Protein AF-A0A1E4BE62-F1 (afdb_monomer_lite)

Structure (mmCIF, N/CA/C/O backbone):
data_AF-A0A1E4BE62-F1
#
_entry.id   AF-A0A1E4BE62-F1
#
loop_
_atom_site.group_PDB
_atom_site.id
_atom_site.type_symbol
_atom_site.label_atom_id
_atom_site.label_alt_id
_atom_site.label_comp_id
_atom_site.label_asym_id
_atom_site.label_entity_id
_atom_site.label_seq_id
_atom_site.pdbx_PDB_ins_code
_atom_site.Cartn_x
_atom_site.Cartn_y
_atom_site.Cartn_z
_atom_site.occupancy
_atom_site.B_iso_or_equiv
_atom_site.auth_seq_id
_atom_site.auth_comp_id
_atom_site.auth_asym_id
_atom_site.auth_atom_id
_atom_site.pdbx_PDB_model_num
ATOM 1 N N . MET A 1 1 ? 17.461 23.151 2.056 1.00 48.41 1 MET A N 1
ATOM 2 C CA . MET A 1 1 ? 17.310 21.781 1.519 1.00 48.41 1 MET A CA 1
ATOM 3 C C . MET A 1 1 ? 17.181 21.879 0.010 1.00 48.41 1 MET A C 1
ATOM 5 O O . MET A 1 1 ? 16.174 22.368 -0.489 1.00 48.41 1 MET A O 1
ATOM 9 N N . ASP A 1 2 ? 18.259 21.542 -0.694 1.00 54.59 2 ASP A N 1
ATOM 10 C CA . ASP A 1 2 ? 18.451 21.820 -2.117 1.00 54.59 2 ASP A CA 1
ATOM 11 C C . ASP A 1 2 ? 17.515 20.973 -2.991 1.00 54.59 2 ASP A C 1
ATOM 13 O O . ASP A 1 2 ? 17.674 19.757 -3.114 1.00 54.59 2 ASP A O 1
ATOM 17 N N . ARG A 1 3 ? 16.526 21.617 -3.622 1.00 53.16 3 ARG A N 1
ATOM 18 C CA . ARG A 1 3 ? 15.529 20.958 -4.488 1.00 53.16 3 ARG A CA 1
ATOM 19 C C . ARG A 1 3 ? 16.195 20.148 -5.612 1.00 53.16 3 ARG A C 1
ATOM 21 O O . ARG A 1 3 ? 15.654 19.134 -6.039 1.00 53.16 3 ARG A O 1
ATOM 28 N N . LYS A 1 4 ? 17.388 20.564 -6.057 1.00 55.03 4 LYS A N 1
ATOM 29 C CA . LYS A 1 4 ? 18.196 19.870 -7.072 1.00 55.03 4 LYS A CA 1
ATOM 30 C C . LYS A 1 4 ? 18.802 18.555 -6.574 1.00 55.03 4 LYS A C 1
ATOM 32 O O . LYS A 1 4 ? 18.850 17.606 -7.352 1.00 55.03 4 LYS A O 1
ATOM 37 N N . ALA A 1 5 ? 19.223 18.476 -5.311 1.00 55.59 5 ALA A N 1
ATOM 38 C CA . ALA A 1 5 ? 19.806 17.259 -4.741 1.00 55.59 5 ALA A CA 1
ATOM 39 C C . ALA A 1 5 ? 18.752 16.150 -4.590 1.00 55.59 5 ALA A C 1
ATOM 41 O O . ALA A 1 5 ? 18.985 15.019 -5.007 1.00 55.59 5 ALA A O 1
ATOM 42 N N . ALA A 1 6 ? 17.549 16.507 -4.125 1.00 57.62 6 ALA A N 1
ATOM 43 C CA . ALA A 1 6 ? 16.420 15.579 -4.032 1.00 57.62 6 ALA A CA 1
ATOM 44 C C . ALA A 1 6 ? 15.985 15.031 -5.406 1.00 57.62 6 ALA A C 1
ATOM 46 O O . ALA A 1 6 ? 15.651 13.856 -5.531 1.00 57.62 6 ALA A O 1
ATOM 47 N N . ILE A 1 7 ? 16.036 15.856 -6.461 1.00 58.53 7 ILE A N 1
ATOM 48 C CA . ILE A 1 7 ? 15.728 15.422 -7.836 1.00 58.53 7 ILE A CA 1
ATOM 49 C C . ILE A 1 7 ? 16.802 14.471 -8.379 1.00 58.53 7 ILE A C 1
ATOM 51 O O . ILE A 1 7 ? 16.474 13.548 -9.120 1.00 58.53 7 ILE A O 1
ATOM 55 N N . ARG A 1 8 ? 18.080 14.691 -8.048 1.00 54.31 8 ARG A N 1
ATOM 56 C CA . ARG A 1 8 ? 19.185 13.841 -8.517 1.00 54.31 8 ARG A CA 1
ATOM 57 C C . ARG A 1 8 ? 19.123 12.458 -7.866 1.00 54.31 8 ARG A C 1
ATOM 59 O O . ARG A 1 8 ? 19.047 11.467 -8.580 1.00 54.31 8 ARG A O 1
ATOM 66 N N . GLN A 1 9 ? 18.934 12.417 -6.548 1.00 54.69 9 GLN A N 1
ATOM 67 C CA . GLN A 1 9 ? 18.731 11.176 -5.799 1.00 54.69 9 GLN A CA 1
ATOM 68 C C . GLN A 1 9 ? 17.457 10.422 -6.238 1.00 54.69 9 GLN A C 1
ATOM 70 O O . GLN A 1 9 ? 17.468 9.197 -6.334 1.00 54.69 9 GLN A O 1
ATOM 75 N N . TYR A 1 10 ? 16.383 11.140 -6.600 1.00 50.91 10 TYR A N 1
ATOM 76 C CA . TYR A 1 10 ? 15.184 10.546 -7.214 1.00 50.91 10 TYR A CA 1
ATOM 77 C C . TYR A 1 10 ? 15.463 9.903 -8.583 1.00 50.91 10 TYR A C 1
ATOM 79 O O . TYR A 1 10 ? 14.887 8.869 -8.905 1.00 50.91 10 TYR A O 1
ATOM 87 N N . LYS A 1 11 ? 16.350 10.489 -9.397 1.00 49.88 11 LYS A N 1
ATOM 88 C CA . LYS A 1 11 ? 16.734 9.930 -10.704 1.00 49.88 11 LYS A CA 1
ATOM 89 C C . LYS A 1 11 ? 17.669 8.723 -10.594 1.00 49.88 11 LYS A C 1
ATOM 91 O O . LYS A 1 11 ? 17.694 7.918 -11.516 1.00 49.88 11 LYS A O 1
ATOM 96 N N . GLU A 1 12 ? 18.427 8.622 -9.505 1.00 50.22 12 GLU A N 1
ATOM 97 C CA . GLU A 1 12 ? 19.438 7.578 -9.276 1.00 50.22 12 GLU A CA 1
ATOM 98 C C . GLU A 1 12 ? 18.905 6.382 -8.474 1.00 50.22 12 GLU A C 1
ATOM 100 O O . GLU A 1 12 ? 19.553 5.340 -8.420 1.00 50.22 12 GLU A O 1
ATOM 105 N N . THR A 1 13 ? 17.717 6.498 -7.872 1.00 53.09 13 THR A N 1
ATOM 106 C CA . THR A 1 13 ? 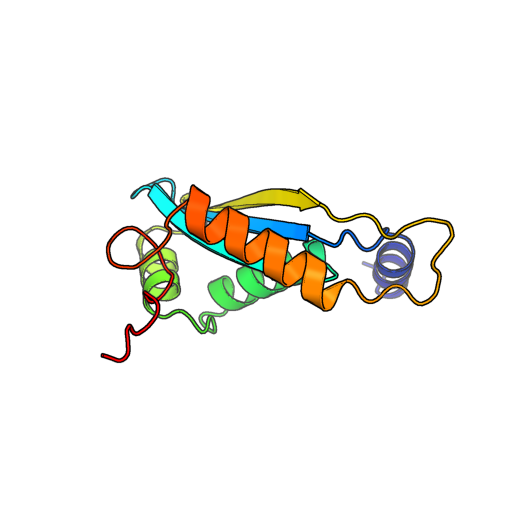17.087 5.375 -7.169 1.00 53.09 13 THR A CA 1
ATOM 107 C C . THR A 1 13 ? 16.500 4.406 -8.202 1.00 53.09 13 THR A C 1
ATOM 109 O O . THR A 1 13 ? 15.634 4.818 -8.982 1.00 53.09 13 THR A O 1
ATOM 112 N N . PRO A 1 14 ? 16.935 3.131 -8.244 1.00 56.81 14 PRO A N 1
ATOM 113 C CA . PRO A 1 14 ? 16.338 2.144 -9.132 1.00 56.81 14 PRO A CA 1
ATOM 114 C C . PRO A 1 14 ? 14.839 2.053 -8.843 1.00 56.81 14 PRO A C 1
ATOM 116 O O . PRO A 1 14 ? 14.413 1.923 -7.695 1.00 56.81 14 PRO A O 1
ATOM 119 N N . ARG A 1 15 ? 14.027 2.181 -9.895 1.00 67.19 15 ARG A N 1
ATOM 120 C CA . ARG A 1 15 ? 12.572 2.079 -9.787 1.00 67.19 15 ARG A CA 1
ATOM 121 C C . ARG A 1 15 ? 12.214 0.635 -9.481 1.00 67.19 15 ARG A C 1
ATOM 123 O O . ARG A 1 15 ? 12.170 -0.202 -10.379 1.00 67.19 15 ARG A O 1
ATOM 130 N N . THR A 1 16 ? 11.987 0.351 -8.208 1.00 81.06 16 THR A N 1
ATOM 131 C CA . THR A 1 16 ? 11.522 -0.959 -7.772 1.00 81.06 16 THR A CA 1
ATOM 132 C C . THR A 1 16 ? 10.053 -1.097 -8.147 1.00 81.06 16 THR A C 1
ATOM 134 O O . THR A 1 16 ? 9.188 -0.406 -7.603 1.00 81.06 16 THR A O 1
ATOM 137 N N . MET A 1 17 ? 9.777 -1.969 -9.109 1.00 90.88 17 MET A N 1
ATOM 138 C CA . MET A 1 17 ? 8.421 -2.409 -9.416 1.00 90.88 17 MET A CA 1
ATOM 139 C C . MET A 1 17 ? 8.039 -3.490 -8.410 1.00 90.88 17 MET A C 1
ATOM 141 O O . MET A 1 17 ? 8.917 -4.205 -7.928 1.00 90.88 17 MET A O 1
ATOM 145 N N . GLY A 1 18 ? 6.764 -3.619 -8.067 1.00 93.81 18 GLY A N 1
ATOM 146 C CA . GLY A 1 18 ? 6.353 -4.654 -7.125 1.00 93.81 18 GLY A CA 1
ATOM 147 C C . GLY A 1 18 ? 4.997 -4.421 -6.488 1.00 93.81 18 GLY A C 1
ATOM 148 O O . GLY A 1 18 ? 4.187 -3.629 -6.979 1.00 93.81 18 GLY A O 1
ATOM 149 N N . VAL A 1 19 ? 4.790 -5.115 -5.373 1.00 94.56 19 VAL A N 1
ATOM 150 C CA . VAL A 1 19 ? 3.573 -5.102 -4.563 1.00 94.56 19 VAL A CA 1
ATOM 151 C C . VAL A 1 19 ? 3.917 -4.659 -3.149 1.00 94.56 19 VAL A C 1
ATOM 153 O O . VAL A 1 19 ? 4.898 -5.103 -2.548 1.00 94.56 19 VAL A O 1
ATOM 156 N N . ALA A 1 20 ? 3.081 -3.791 -2.598 1.00 95.81 20 ALA A N 1
ATOM 157 C CA . ALA A 1 20 ? 3.151 -3.377 -1.212 1.00 95.81 20 ALA A CA 1
ATOM 158 C C . ALA A 1 20 ? 1.792 -3.520 -0.539 1.00 95.81 20 ALA A C 1
ATOM 160 O O . ALA A 1 20 ? 0.736 -3.566 -1.175 1.00 95.81 20 ALA A O 1
ATOM 161 N N . VAL A 1 21 ? 1.845 -3.594 0.783 1.00 95.81 21 VAL A N 1
ATOM 162 C CA . VAL A 1 21 ? 0.690 -3.750 1.649 1.00 95.81 21 VAL A CA 1
ATOM 163 C C . VAL A 1 21 ? 0.738 -2.674 2.716 1.00 95.81 21 VAL A C 1
ATOM 165 O O . VAL A 1 21 ? 1.753 -2.467 3.377 1.00 95.81 21 VAL A O 1
ATOM 168 N N . LEU A 1 22 ? -0.388 -1.997 2.901 1.00 96.44 22 LEU A N 1
ATOM 169 C CA . LEU A 1 22 ? -0.656 -1.190 4.077 1.00 96.44 22 LEU A CA 1
ATOM 170 C C . LEU A 1 22 ? -1.434 -2.040 5.080 1.00 96.44 22 LEU A C 1
ATOM 172 O O . LEU A 1 22 ? -2.579 -2.411 4.817 1.00 96.44 22 LEU A O 1
ATOM 176 N N . ARG A 1 23 ? -0.815 -2.359 6.215 1.00 95.88 23 ARG A N 1
ATOM 177 C CA . ARG A 1 23 ? -1.424 -3.142 7.296 1.00 95.88 23 ARG A CA 1
ATOM 178 C C . ARG A 1 23 ? -1.874 -2.227 8.421 1.00 95.88 23 ARG A C 1
ATOM 180 O O . ARG A 1 23 ? -1.112 -1.361 8.844 1.00 95.88 23 ARG A O 1
ATOM 187 N N . ASN A 1 24 ? -3.076 -2.462 8.930 1.00 95.12 24 ASN A N 1
ATOM 188 C CA . ASN A 1 24 ? -3.556 -1.882 10.173 1.00 95.12 24 ASN A CA 1
ATOM 189 C C . ASN A 1 24 ? -3.284 -2.862 11.325 1.00 95.12 24 ASN A C 1
ATOM 191 O O . ASN A 1 24 ? -3.903 -3.922 11.422 1.00 95.12 24 ASN A O 1
ATOM 195 N N . ALA A 1 25 ? -2.365 -2.500 12.215 1.00 92.62 25 ALA A N 1
ATOM 196 C CA . ALA A 1 25 ? -1.953 -3.323 13.348 1.00 92.62 25 ALA A CA 1
ATOM 197 C C . ALA A 1 25 ? -3.045 -3.482 14.423 1.00 92.62 25 ALA A C 1
ATOM 199 O O . ALA A 1 25 ? -2.960 -4.389 15.246 1.00 92.62 25 ALA A O 1
ATOM 200 N N . ARG A 1 26 ? -4.080 -2.628 14.436 1.00 92.44 26 ARG A N 1
ATOM 201 C CA . ARG A 1 26 ? -5.174 -2.695 15.421 1.00 92.44 26 ARG A CA 1
ATOM 202 C C . ARG A 1 26 ? -6.210 -3.761 15.099 1.00 92.44 26 ARG A C 1
ATOM 204 O O . ARG A 1 26 ? -6.733 -4.376 16.021 1.00 92.44 26 ARG A O 1
ATOM 211 N N . ASN A 1 27 ? -6.552 -3.930 13.824 1.00 90.12 27 ASN A N 1
ATOM 212 C CA . ASN A 1 27 ? -7.645 -4.808 13.392 1.00 90.12 27 ASN A CA 1
ATOM 213 C C . ASN A 1 27 ? -7.222 -5.862 12.357 1.00 90.12 27 ASN A C 1
ATOM 215 O O . ASN A 1 27 ? -8.053 -6.660 11.936 1.00 90.12 27 ASN A O 1
ATOM 219 N N . GLY A 1 28 ? -5.952 -5.870 11.943 1.00 90.50 28 GLY A N 1
ATOM 220 C CA . GLY A 1 28 ? -5.406 -6.830 10.985 1.00 90.50 28 GLY A CA 1
ATOM 221 C C . GLY A 1 28 ? -5.787 -6.568 9.527 1.00 90.50 28 GLY A C 1
ATOM 222 O O . GLY A 1 28 ? -5.354 -7.323 8.657 1.00 90.50 28 GLY A O 1
ATOM 223 N N . LYS A 1 29 ? -6.554 -5.508 9.229 1.00 95.12 29 LYS A N 1
ATOM 224 C CA . LYS A 1 29 ? -6.961 -5.181 7.858 1.00 95.12 29 LYS A CA 1
ATOM 225 C C . LYS A 1 29 ? -5.751 -4.820 7.004 1.00 95.12 29 LYS A C 1
ATOM 227 O O . LYS A 1 29 ? -4.815 -4.160 7.461 1.00 95.12 29 LYS A O 1
ATOM 232 N N . ALA A 1 30 ? -5.805 -5.210 5.737 1.00 95.25 30 ALA A N 1
ATOM 233 C CA . ALA A 1 30 ? -4.752 -4.954 4.767 1.00 95.25 30 ALA A CA 1
ATOM 234 C C . ALA A 1 30 ? -5.294 -4.244 3.521 1.00 95.25 30 ALA A C 1
ATOM 236 O O . ALA A 1 30 ? -6.429 -4.469 3.095 1.00 95.25 30 ALA A O 1
ATOM 237 N N . PHE A 1 31 ? -4.474 -3.371 2.939 1.00 96.31 31 PHE A N 1
ATOM 238 C CA . PHE A 1 31 ? -4.703 -2.741 1.643 1.00 96.31 31 PHE A CA 1
ATOM 239 C C . PHE A 1 31 ? -3.495 -3.015 0.749 1.00 96.31 31 PHE A C 1
ATOM 241 O O . PHE A 1 31 ? -2.418 -2.460 0.955 1.00 96.31 31 PHE A O 1
ATOM 248 N N . VAL A 1 32 ? -3.679 -3.917 -0.211 1.00 95.62 32 VAL A N 1
ATOM 249 C CA . VAL A 1 32 ? -2.681 -4.290 -1.225 1.00 95.62 32 VAL A CA 1
ATOM 250 C C . VAL A 1 32 ? -2.711 -3.300 -2.391 1.00 95.62 32 VAL A C 1
ATOM 252 O O . VAL A 1 32 ? -3.793 -2.884 -2.803 1.00 95.62 32 VAL A O 1
ATOM 255 N N . PHE A 1 33 ? -1.548 -2.928 -2.920 1.00 94.94 33 PHE A N 1
ATOM 256 C CA . PHE A 1 33 ? -1.420 -2.152 -4.154 1.00 94.94 33 PHE A CA 1
ATOM 257 C C . PHE A 1 33 ? -0.113 -2.490 -4.878 1.00 94.94 33 PHE A C 1
ATOM 259 O O . PHE A 1 33 ? 0.921 -2.716 -4.243 1.00 94.94 33 PHE A O 1
ATOM 266 N N . ALA A 1 34 ? -0.146 -2.482 -6.210 1.00 94.62 34 ALA A N 1
ATOM 267 C CA . ALA A 1 34 ? 1.006 -2.789 -7.054 1.00 94.62 34 ALA A CA 1
ATOM 268 C C . ALA A 1 34 ? 1.350 -1.663 -8.039 1.00 94.62 34 ALA A C 1
ATOM 270 O O . ALA A 1 34 ? 0.508 -0.838 -8.403 1.00 94.62 34 ALA A O 1
ATOM 271 N N . GLY A 1 35 ? 2.597 -1.632 -8.514 1.00 93.00 35 GLY A N 1
ATOM 272 C CA . GLY A 1 35 ? 2.962 -0.770 -9.635 1.00 93.00 35 GLY A CA 1
ATOM 273 C C . GLY A 1 35 ? 4.441 -0.734 -9.993 1.00 93.00 35 GLY A C 1
ATOM 274 O O . GLY A 1 35 ? 5.279 -1.399 -9.392 1.00 93.00 35 GLY A O 1
ATOM 275 N N . ARG A 1 36 ? 4.753 0.090 -11.002 1.00 91.19 36 ARG A N 1
ATOM 276 C CA . ARG A 1 36 ? 6.099 0.229 -11.590 1.00 91.19 36 ARG A CA 1
ATOM 277 C C . ARG A 1 36 ? 7.076 1.070 -10.753 1.00 91.19 36 ARG A C 1
ATOM 279 O O . ARG A 1 36 ? 8.245 1.196 -11.091 1.00 91.19 36 ARG A O 1
ATOM 286 N N . ASP A 1 37 ? 6.581 1.715 -9.709 1.00 91.56 37 ASP A N 1
ATOM 287 C CA . ASP A 1 37 ? 7.391 2.483 -8.768 1.00 91.56 37 ASP A CA 1
ATOM 288 C C . ASP A 1 37 ? 6.721 2.385 -7.397 1.00 91.56 37 ASP A C 1
ATOM 290 O O . ASP A 1 37 ? 5.855 3.193 -7.038 1.00 91.56 37 ASP A O 1
ATOM 294 N N . ILE A 1 38 ? 7.064 1.321 -6.670 1.00 92.62 38 ILE A N 1
ATOM 295 C CA . ILE A 1 38 ? 6.404 0.988 -5.409 1.00 92.62 38 ILE A CA 1
ATOM 296 C C . ILE A 1 38 ? 6.690 2.038 -4.335 1.00 92.62 38 ILE A C 1
ATOM 298 O O . ILE A 1 38 ? 5.796 2.408 -3.575 1.00 92.62 38 ILE A O 1
ATOM 302 N N . SER A 1 39 ? 7.893 2.613 -4.345 1.00 90.81 39 SER A N 1
ATOM 303 C CA . SER A 1 39 ? 8.298 3.705 -3.458 1.00 90.81 39 SER A CA 1
ATOM 304 C C . SER A 1 39 ? 7.443 4.954 -3.681 1.00 90.81 39 SER A C 1
ATOM 306 O O . SER A 1 39 ? 6.930 5.543 -2.725 1.00 90.81 39 SER A O 1
ATOM 308 N N . SER A 1 40 ? 7.225 5.347 -4.941 1.00 91.81 40 SER A N 1
ATOM 309 C CA . SER A 1 40 ? 6.337 6.468 -5.271 1.00 91.81 40 SER A CA 1
ATOM 310 C C . SER A 1 40 ? 4.881 6.184 -4.895 1.00 91.81 40 SER A C 1
ATOM 312 O O . SER A 1 40 ? 4.188 7.089 -4.423 1.00 91.81 40 SER A O 1
ATOM 314 N N . LEU A 1 41 ? 4.406 4.944 -5.050 1.00 93.88 41 LEU A N 1
ATOM 315 C CA . LEU A 1 41 ? 3.055 4.559 -4.635 1.00 93.88 41 LEU A CA 1
ATOM 316 C C . LEU A 1 41 ? 2.873 4.606 -3.118 1.00 93.88 41 LEU A C 1
ATOM 318 O O . LEU A 1 41 ? 1.867 5.147 -2.661 1.00 93.88 41 LEU A O 1
ATOM 322 N N . ILE A 1 42 ? 3.834 4.114 -2.334 1.00 94.69 42 ILE A N 1
ATOM 323 C CA . ILE A 1 42 ? 3.805 4.210 -0.866 1.00 94.69 42 ILE A CA 1
ATOM 324 C C . ILE A 1 42 ? 3.706 5.678 -0.441 1.00 94.69 42 ILE A C 1
ATOM 326 O O . ILE A 1 42 ? 2.782 6.052 0.283 1.00 94.69 42 ILE A O 1
ATOM 330 N N . ASN A 1 43 ? 4.589 6.532 -0.968 1.00 94.38 43 ASN 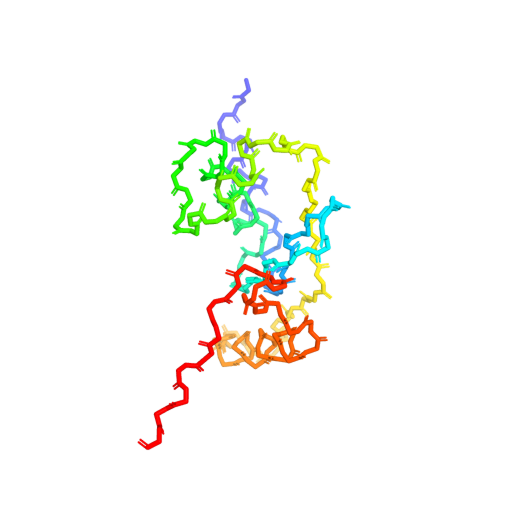A N 1
ATOM 331 C CA . ASN A 1 43 ? 4.590 7.964 -0.662 1.00 94.38 43 ASN A CA 1
ATOM 332 C C . ASN A 1 43 ? 3.267 8.639 -1.043 1.00 94.38 43 ASN A C 1
ATOM 334 O O . ASN A 1 43 ? 2.747 9.461 -0.286 1.00 94.38 43 ASN A O 1
ATOM 338 N N . ARG A 1 44 ? 2.693 8.284 -2.200 1.00 94.81 44 ARG A N 1
ATOM 339 C CA . ARG A 1 44 ? 1.397 8.803 -2.648 1.00 94.81 44 ARG A CA 1
ATOM 340 C C . ARG A 1 44 ? 0.270 8.398 -1.702 1.00 94.81 44 ARG A C 1
ATOM 342 O O . ARG A 1 44 ? -0.496 9.271 -1.304 1.00 94.81 44 ARG A O 1
ATOM 349 N N . ASN A 1 45 ? 0.172 7.119 -1.340 1.00 96.38 45 ASN A N 1
ATOM 350 C CA . ASN A 1 45 ? -0.854 6.627 -0.416 1.00 96.38 45 ASN A CA 1
ATOM 351 C C . ASN A 1 45 ? -0.714 7.302 0.956 1.00 96.38 45 ASN A C 1
ATOM 353 O O . ASN A 1 45 ? -1.686 7.839 1.483 1.00 96.38 45 ASN A O 1
ATOM 357 N N . GLN A 1 46 ? 0.505 7.373 1.496 1.00 95.19 46 GLN A N 1
ATOM 358 C CA . GLN A 1 46 ? 0.771 8.046 2.766 1.00 95.19 46 GLN A CA 1
ATOM 359 C C . GLN A 1 46 ? 0.404 9.538 2.716 1.00 95.19 46 GLN A C 1
ATOM 361 O O . GLN A 1 46 ? -0.234 10.048 3.637 1.00 95.19 46 GLN A O 1
ATOM 366 N N . ALA A 1 47 ? 0.770 10.248 1.645 1.00 95.75 47 ALA A N 1
ATOM 367 C CA . ALA A 1 47 ? 0.416 11.654 1.468 1.00 95.75 47 ALA A CA 1
ATOM 368 C C . ALA A 1 47 ? -1.102 11.849 1.358 1.00 95.75 47 ALA A C 1
ATOM 370 O O . ALA A 1 47 ? -1.646 12.739 2.007 1.00 95.75 47 ALA A O 1
ATOM 371 N N . GLN A 1 48 ? -1.795 11.003 0.594 1.00 96.56 48 GLN A N 1
ATOM 372 C CA . GLN A 1 48 ? -3.253 11.041 0.476 1.00 96.56 48 GLN A CA 1
ATOM 373 C C . GLN A 1 48 ? -3.940 10.822 1.826 1.00 96.56 48 GLN A C 1
ATOM 375 O O . GLN A 1 48 ? -4.833 11.593 2.166 1.00 96.56 48 GLN A O 1
ATOM 380 N N . LEU A 1 49 ? -3.491 9.846 2.620 1.00 96.69 49 LEU A N 1
ATOM 381 C CA . LEU A 1 49 ? -4.044 9.581 3.952 1.00 96.69 49 LEU A CA 1
ATOM 382 C C . LEU A 1 49 ? -3.817 10.755 4.909 1.00 96.69 49 LEU A C 1
ATOM 384 O O . LEU A 1 49 ? -4.749 11.190 5.586 1.00 96.69 49 LEU A O 1
ATOM 388 N N . ARG A 1 50 ? -2.604 11.327 4.912 1.00 95.00 50 ARG A N 1
ATOM 389 C CA . ARG A 1 50 ? -2.259 12.512 5.719 1.00 95.00 50 ARG A CA 1
ATOM 390 C C . ARG A 1 50 ? -3.061 13.751 5.322 1.00 95.00 50 ARG A C 1
ATOM 392 O O . ARG A 1 50 ? -3.447 14.526 6.191 1.00 95.00 50 ARG A O 1
ATOM 399 N N . LEU A 1 51 ? -3.316 13.935 4.027 1.00 96.12 51 LEU A N 1
ATOM 400 C CA . LEU A 1 51 ? -4.078 15.061 3.478 1.00 96.12 51 LEU A CA 1
ATOM 401 C C . LEU A 1 51 ? -5.593 14.800 3.419 1.00 96.12 51 LEU A C 1
ATOM 403 O O . LEU A 1 51 ? -6.323 15.622 2.872 1.00 96.12 51 LEU A O 1
ATOM 407 N N . LYS A 1 52 ? -6.074 13.683 3.982 1.00 94.88 52 LYS A N 1
ATOM 408 C CA . LYS A 1 52 ? -7.493 13.285 3.998 1.00 94.88 52 LYS A CA 1
ATOM 409 C C . LYS A 1 52 ? -8.130 13.139 2.605 1.00 94.88 52 LYS A C 1
ATOM 411 O O . LYS A 1 52 ? -9.327 13.352 2.441 1.00 94.88 52 LYS A O 1
ATOM 416 N N . GLY A 1 53 ? -7.326 12.792 1.602 1.00 94.38 53 GLY A N 1
ATOM 417 C CA . GLY A 1 53 ? -7.716 12.681 0.193 1.00 94.38 53 GLY A CA 1
ATOM 418 C C . GLY A 1 53 ? -7.615 11.265 -0.376 1.00 94.38 53 GLY A C 1
ATOM 419 O O . GLY A 1 53 ? -7.539 11.110 -1.596 1.00 94.38 53 GLY A O 1
ATOM 420 N N . HIS A 1 54 ? -7.542 10.235 0.470 1.00 95.81 54 HIS A N 1
ATOM 421 C CA . HIS A 1 54 ? -7.460 8.853 0.007 1.00 95.81 54 HIS A CA 1
ATOM 422 C C . HIS A 1 54 ? -8.804 8.370 -0.563 1.00 95.81 54 HIS A C 1
ATOM 424 O O . HIS A 1 54 ? -9.868 8.649 -0.013 1.00 95.81 54 HIS A O 1
ATOM 430 N N . SER A 1 55 ? -8.770 7.628 -1.674 1.00 91.75 55 SER A N 1
ATOM 431 C CA . SER A 1 55 ? -9.983 7.163 -2.370 1.00 91.75 55 SER A CA 1
ATOM 432 C C . SER A 1 55 ? -10.768 6.116 -1.575 1.00 91.75 55 SER A C 1
ATOM 434 O O . SER A 1 55 ? -11.992 6.028 -1.681 1.00 91.75 55 SER A O 1
ATOM 436 N N . ASN A 1 56 ? -10.066 5.319 -0.771 1.00 93.88 56 ASN A N 1
ATOM 437 C CA . ASN A 1 56 ? -10.670 4.355 0.136 1.00 93.88 56 ASN A CA 1
ATOM 438 C C . ASN A 1 56 ? -11.171 5.051 1.410 1.00 93.88 56 ASN A C 1
ATOM 440 O O . ASN A 1 56 ? -10.367 5.426 2.265 1.00 93.88 56 ASN A O 1
ATOM 444 N N . ARG A 1 57 ? -12.495 5.219 1.515 1.00 93.06 57 ARG A N 1
ATOM 445 C CA . ARG A 1 57 ? -13.144 5.936 2.624 1.00 93.06 57 ARG A CA 1
ATOM 446 C C . ARG A 1 57 ? -12.968 5.221 3.963 1.00 93.06 57 ARG A C 1
ATOM 448 O O . ARG A 1 57 ? -12.566 5.875 4.91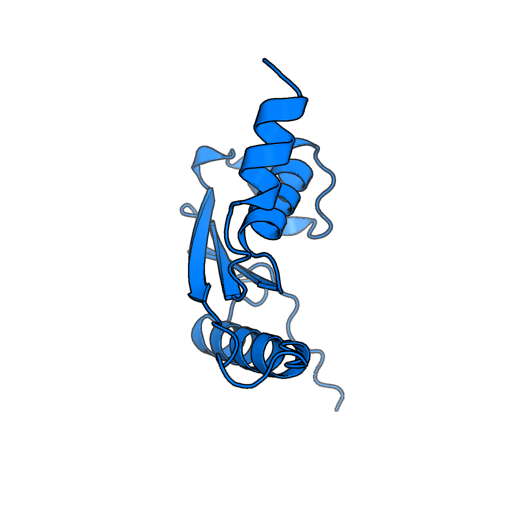4 1.00 93.06 57 ARG A O 1
ATOM 455 N N . VAL A 1 58 ? -13.153 3.900 3.999 1.00 93.06 58 VAL A N 1
ATOM 456 C CA . VAL A 1 58 ? -13.010 3.094 5.226 1.00 93.06 58 VAL A CA 1
ATOM 457 C C . VAL A 1 58 ? -11.587 3.189 5.770 1.00 93.06 58 VAL A C 1
ATOM 459 O O . VAL A 1 58 ? -11.384 3.456 6.952 1.00 93.06 58 VAL A O 1
ATOM 462 N N . LEU A 1 59 ? -10.586 3.043 4.898 1.00 95.25 59 LEU A N 1
ATOM 463 C CA . LEU A 1 59 ? -9.185 3.212 5.279 1.00 95.25 59 LEU A CA 1
ATOM 464 C C . LEU A 1 59 ? -8.901 4.635 5.784 1.00 95.25 59 LEU A C 1
ATOM 466 O O . LEU A 1 59 ? -8.204 4.803 6.779 1.00 95.25 59 LEU A O 1
ATOM 470 N N . GLN A 1 60 ? -9.437 5.661 5.118 1.00 96.75 60 GLN A N 1
ATOM 471 C CA . GLN A 1 60 ? -9.251 7.054 5.525 1.00 96.75 60 GLN A CA 1
ATOM 472 C C . GLN A 1 60 ? -9.882 7.353 6.892 1.00 96.75 60 GLN A C 1
ATOM 474 O O . GLN A 1 60 ? -9.298 8.088 7.689 1.00 96.75 60 GLN A O 1
ATOM 479 N N . GLU A 1 61 ? -11.072 6.816 7.153 1.00 95.25 61 GLU A N 1
ATOM 480 C CA . GLU A 1 61 ? -11.778 6.946 8.428 1.00 95.25 61 GLU A CA 1
ATOM 481 C C . GLU A 1 61 ? -10.988 6.270 9.547 1.00 95.25 61 GLU A C 1
ATOM 483 O O . GLU A 1 61 ? -10.660 6.920 10.539 1.00 95.25 61 GLU A O 1
ATOM 488 N N . GLU A 1 62 ? -10.575 5.015 9.356 1.00 95.19 62 GLU A N 1
ATOM 489 C CA . GLU A 1 62 ? -9.770 4.304 10.351 1.00 95.19 62 GLU A CA 1
ATOM 490 C C . GLU A 1 62 ? -8.401 4.957 10.569 1.00 95.19 62 GLU A C 1
ATOM 492 O O . GLU A 1 62 ? -7.953 5.051 11.709 1.00 95.19 62 GLU A O 1
ATOM 497 N N . TRP A 1 63 ? -7.763 5.483 9.520 1.00 96.25 63 TRP A N 1
ATOM 498 C CA . TRP A 1 63 ? -6.532 6.267 9.644 1.00 96.25 63 TRP A CA 1
ATOM 499 C C . TRP A 1 63 ? -6.717 7.499 10.532 1.00 96.25 63 TRP A C 1
ATOM 501 O O . TRP A 1 63 ? -5.877 7.786 11.386 1.00 96.25 63 TRP A O 1
ATOM 511 N N . ASN A 1 64 ? -7.829 8.218 10.362 1.00 95.25 64 ASN A N 1
ATOM 512 C CA . ASN A 1 64 ? -8.142 9.398 11.165 1.00 95.25 64 ASN A CA 1
ATOM 513 C C . ASN A 1 64 ? -8.458 9.044 12.627 1.00 95.25 64 ASN A C 1
ATOM 515 O O . ASN A 1 64 ? -8.125 9.823 13.516 1.00 95.25 64 ASN A O 1
ATOM 519 N N . THR A 1 65 ? -9.101 7.901 12.876 1.00 95.31 65 THR A N 1
ATOM 520 C CA . THR A 1 65 ? -9.513 7.475 14.222 1.00 95.31 65 THR A CA 1
ATOM 521 C C . THR A 1 65 ? -8.389 6.798 15.004 1.00 95.31 65 THR A C 1
ATOM 523 O O . THR A 1 65 ? -8.237 7.053 16.194 1.00 95.31 65 THR A O 1
ATOM 526 N N . MET A 1 66 ? -7.618 5.918 14.364 1.00 94.25 66 MET A N 1
ATOM 527 C CA . MET A 1 66 ? -6.594 5.100 15.027 1.00 94.25 66 MET A CA 1
ATOM 528 C C . MET A 1 66 ? -5.209 5.753 15.013 1.00 94.25 66 MET A C 1
ATOM 530 O O . MET A 1 66 ? -4.352 5.373 15.808 1.00 94.25 66 MET A O 1
ATOM 534 N N . GLY A 1 67 ? -4.994 6.733 14.132 1.00 92.31 67 GLY A N 1
ATOM 535 C CA . GLY A 1 67 ? -3.717 7.418 13.971 1.00 92.31 67 GLY A CA 1
ATOM 536 C C . GLY A 1 67 ? -2.733 6.649 13.089 1.00 92.31 67 GLY A C 1
ATOM 537 O O . GLY A 1 67 ? -2.776 5.425 12.976 1.00 92.31 67 GLY A O 1
ATOM 538 N N . GLN A 1 68 ? -1.813 7.391 12.467 1.00 92.81 68 GLN A N 1
ATOM 539 C CA . GLN A 1 68 ? -0.808 6.870 11.531 1.00 92.81 68 GLN A CA 1
ATOM 540 C C . GLN A 1 68 ? 0.072 5.761 12.133 1.00 92.81 68 GLN A C 1
ATOM 542 O O . GLN A 1 68 ? 0.504 4.870 11.411 1.00 92.81 68 GLN A O 1
ATOM 547 N N . GLU A 1 69 ? 0.347 5.808 13.435 1.00 93.94 69 GLU A N 1
ATOM 548 C CA . GLU A 1 69 ? 1.172 4.819 14.144 1.00 93.94 69 GLU A CA 1
ATOM 549 C C . GLU A 1 69 ? 0.599 3.396 14.109 1.00 93.94 69 GLU A C 1
ATOM 551 O O . GLU A 1 69 ? 1.348 2.428 14.211 1.00 93.94 69 GLU A O 1
ATOM 556 N N . CYS A 1 70 ? -0.715 3.256 13.907 1.00 95.06 70 CYS A N 1
ATOM 557 C CA . CYS A 1 70 ? -1.368 1.957 13.772 1.00 95.06 70 C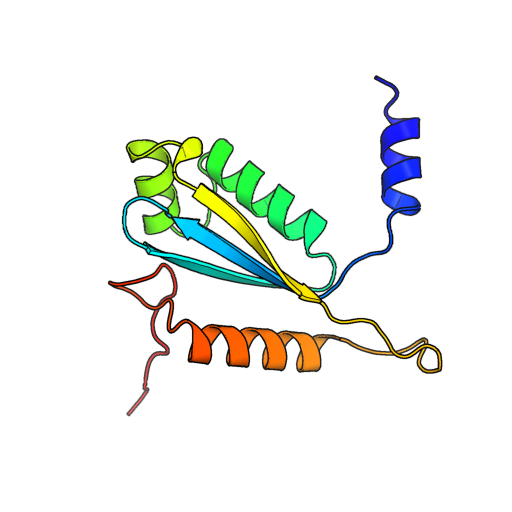YS A CA 1
ATOM 558 C C . CYS A 1 70 ? -1.182 1.333 12.382 1.00 95.06 70 CYS A C 1
ATOM 560 O O . CYS A 1 70 ? -1.635 0.212 12.158 1.00 95.06 70 CYS A O 1
ATOM 562 N N . PHE A 1 71 ? -0.551 2.042 11.445 1.00 96.12 71 PHE A N 1
ATOM 563 C CA . PHE A 1 71 ? -0.449 1.630 10.056 1.00 96.12 71 PHE A CA 1
ATOM 564 C C . PHE A 1 71 ? 1.002 1.452 9.625 1.00 96.12 71 PHE A C 1
ATOM 566 O O . PHE A 1 71 ? 1.862 2.293 9.880 1.00 96.12 71 PHE A O 1
ATOM 573 N N . THR A 1 72 ? 1.276 0.360 8.919 1.00 96.19 72 THR A N 1
ATOM 574 C CA . THR A 1 72 ? 2.614 0.044 8.407 1.00 96.19 72 THR A CA 1
ATOM 575 C C . THR A 1 72 ? 2.550 -0.254 6.919 1.00 96.19 72 THR A C 1
ATOM 577 O O . THR A 1 72 ? 1.726 -1.054 6.479 1.00 96.19 72 THR A O 1
ATOM 580 N N . PHE A 1 73 ? 3.424 0.399 6.154 1.00 95.12 73 PHE A N 1
ATOM 581 C CA . PHE A 1 73 ? 3.647 0.102 4.743 1.00 95.12 73 PHE A CA 1
ATOM 582 C C . PHE A 1 73 ? 4.787 -0.907 4.616 1.00 95.12 73 PHE A C 1
ATOM 584 O O . PHE A 1 73 ? 5.875 -0.678 5.140 1.00 95.12 73 PHE A O 1
ATOM 591 N N . GLU A 1 74 ? 4.541 -1.996 3.902 1.00 93.88 74 GLU A N 1
ATOM 592 C CA . GLU A 1 74 ? 5.479 -3.099 3.709 1.00 93.88 74 GLU A CA 1
ATOM 593 C C . GLU A 1 74 ? 5.548 -3.440 2.217 1.00 93.88 74 GLU A C 1
ATOM 595 O O . GLU A 1 74 ? 4.514 -3.676 1.597 1.00 93.88 74 GLU A O 1
ATOM 600 N N . VAL A 1 75 ? 6.747 -3.465 1.627 1.00 93.94 75 VAL A N 1
ATOM 601 C CA . VAL A 1 75 ? 6.941 -4.036 0.284 1.00 93.94 75 VAL A CA 1
ATOM 602 C C . VAL A 1 75 ? 7.030 -5.544 0.454 1.00 93.94 75 VAL A C 1
ATOM 604 O O . VAL A 1 75 ? 7.961 -6.033 1.087 1.00 93.94 75 VAL A O 1
ATOM 607 N N . VAL A 1 76 ? 6.047 -6.262 -0.078 1.00 93.50 76 VAL A N 1
ATOM 608 C CA . VAL A 1 76 ? 5.934 -7.715 0.102 1.00 93.50 76 VAL A CA 1
ATOM 609 C C . VAL A 1 7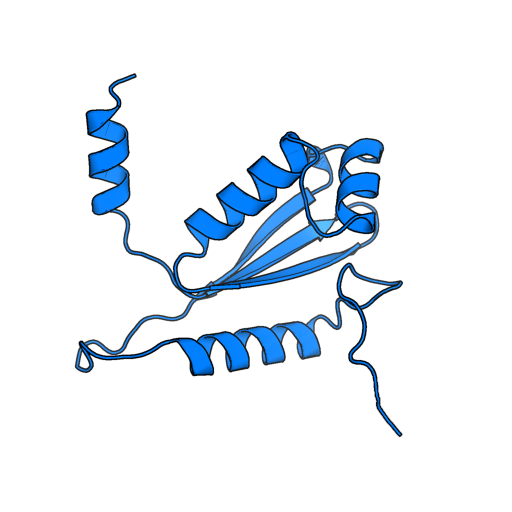6 ? 6.540 -8.494 -1.056 1.00 93.50 76 VAL A C 1
ATOM 611 O O . VAL A 1 76 ? 6.880 -9.661 -0.888 1.00 93.50 76 VAL A O 1
ATOM 614 N N . ASP A 1 77 ? 6.673 -7.854 -2.218 1.00 91.62 77 ASP A N 1
ATOM 615 C CA . ASP A 1 77 ? 7.215 -8.483 -3.413 1.00 91.62 77 ASP A CA 1
ATOM 616 C C . ASP A 1 77 ? 7.758 -7.445 -4.392 1.00 91.62 77 ASP A C 1
ATOM 618 O O . ASP A 1 77 ? 7.247 -6.320 -4.466 1.00 91.62 77 ASP A O 1
ATOM 622 N N . THR A 1 78 ? 8.781 -7.816 -5.155 1.00 90.75 78 THR A N 1
ATOM 623 C CA . THR A 1 78 ? 9.423 -6.939 -6.135 1.00 90.75 78 THR A CA 1
ATOM 624 C C . THR A 1 78 ? 9.592 -7.644 -7.472 1.00 90.75 78 THR A C 1
ATOM 626 O O . THR A 1 78 ? 9.897 -8.827 -7.558 1.00 90.75 78 THR A O 1
ATOM 629 N N . LEU A 1 79 ? 9.403 -6.882 -8.543 1.00 85.94 79 LEU A N 1
ATOM 630 C CA . LEU A 1 79 ? 9.537 -7.337 -9.914 1.00 85.94 79 LEU A CA 1
ATOM 631 C C . LEU A 1 79 ? 10.746 -6.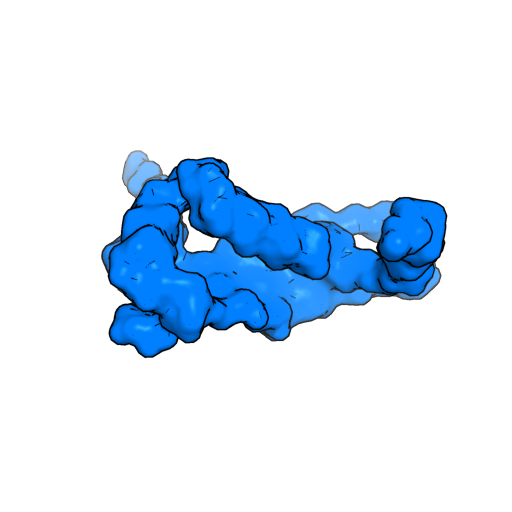642 -10.541 1.00 85.94 79 LEU A C 1
ATOM 633 O O . LEU A 1 79 ? 10.798 -5.412 -10.642 1.00 85.94 79 LEU A O 1
ATOM 637 N N . THR A 1 80 ? 11.731 -7.431 -10.956 1.00 82.19 80 THR A N 1
ATOM 638 C CA . THR A 1 80 ? 12.910 -6.941 -11.675 1.00 82.19 80 THR A CA 1
ATOM 639 C C . THR A 1 80 ? 12.737 -7.228 -13.165 1.00 82.19 80 THR A C 1
ATOM 641 O O . THR A 1 80 ? 12.433 -8.364 -13.523 1.00 82.19 80 THR A O 1
ATOM 644 N N . PRO A 1 81 ? 12.913 -6.225 -14.044 1.00 77.12 81 PRO A N 1
ATOM 645 C CA . PRO A 1 81 ? 12.816 -6.446 -15.478 1.00 77.12 81 PRO A CA 1
ATOM 646 C C . PRO A 1 81 ? 13.975 -7.339 -15.956 1.00 77.12 81 PRO A C 1
ATOM 648 O O . PRO A 1 81 ? 15.082 -7.226 -15.416 1.00 77.12 81 PRO A O 1
ATOM 651 N N . PRO A 1 82 ? 13.764 -8.192 -16.973 1.00 78.69 82 PRO A N 1
ATOM 652 C CA . PRO A 1 82 ? 14.838 -8.994 -17.549 1.00 78.69 82 PRO A CA 1
ATOM 653 C C . PRO A 1 82 ? 15.933 -8.094 -18.134 1.00 78.69 82 PRO A C 1
ATOM 655 O O . PRO A 1 82 ? 15.638 -7.102 -18.805 1.00 78.69 82 PRO A O 1
ATOM 658 N N . ALA A 1 83 ? 17.201 -8.442 -17.902 1.00 75.75 83 ALA A N 1
ATOM 659 C CA . ALA A 1 83 ? 18.342 -7.652 -18.376 1.00 75.75 83 ALA A CA 1
ATOM 660 C C . ALA A 1 83 ? 18.422 -7.579 -19.915 1.00 75.75 83 ALA A C 1
ATOM 662 O O . ALA A 1 83 ? 18.932 -6.608 -20.470 1.00 75.75 83 ALA A O 1
ATOM 663 N N . ASP A 1 84 ? 17.896 -8.591 -20.597 1.00 80.00 84 ASP A N 1
ATOM 664 C CA . ASP A 1 84 ? 17.875 -8.763 -22.049 1.00 80.00 84 ASP A CA 1
ATOM 665 C C . ASP A 1 84 ? 16.613 -8.198 -22.734 1.00 80.00 84 ASP A C 1
ATOM 667 O O . ASP A 1 84 ? 16.515 -8.229 -23.961 1.00 80.00 84 ASP A O 1
ATOM 671 N N . ALA A 1 85 ? 15.675 -7.610 -21.978 1.00 73.44 85 ALA A N 1
ATOM 672 C CA . ALA A 1 85 ? 14.403 -7.106 -22.500 1.00 73.44 85 ALA A CA 1
ATOM 673 C C . ALA A 1 85 ? 14.191 -5.603 -22.201 1.00 73.44 85 ALA A C 1
ATOM 675 O O . ALA A 1 85 ? 13.392 -5.237 -21.337 1.00 73.44 85 ALA A O 1
ATOM 676 N N . PRO A 1 86 ? 14.840 -4.685 -22.946 1.00 72.25 86 PRO A N 1
ATOM 677 C CA . PRO A 1 86 ? 14.710 -3.238 -22.729 1.00 72.25 86 PRO A CA 1
ATOM 678 C C . PRO A 1 86 ? 13.303 -2.679 -23.018 1.00 72.25 86 PRO A C 1
ATOM 680 O O . PRO A 1 86 ? 12.980 -1.579 -22.574 1.00 72.25 86 PRO A O 1
ATOM 683 N N . ALA A 1 87 ? 12.464 -3.426 -23.743 1.00 81.31 87 ALA A N 1
ATOM 684 C CA . ALA A 1 87 ? 11.065 -3.092 -24.027 1.00 81.31 87 ALA A CA 1
ATOM 685 C C . ALA A 1 87 ? 10.064 -3.873 -23.150 1.00 81.31 87 ALA A C 1
ATOM 687 O O . ALA A 1 87 ? 8.889 -3.969 -23.499 1.00 81.31 87 ALA A O 1
ATOM 688 N N . TYR A 1 88 ? 10.521 -4.460 -22.040 1.00 81.19 88 TYR A N 1
ATOM 689 C CA . TYR A 1 88 ? 9.671 -5.221 -21.131 1.00 81.19 88 TYR A CA 1
ATOM 690 C C . TYR A 1 88 ? 8.533 -4.359 -20.562 1.00 81.19 88 TYR A C 1
ATOM 692 O O . TYR A 1 88 ? 8.773 -3.323 -19.934 1.00 81.19 88 TYR A O 1
ATOM 700 N N . ASP A 1 89 ? 7.291 -4.801 -20.778 1.00 86.94 89 ASP A N 1
ATOM 701 C CA . ASP A 1 89 ? 6.105 -4.194 -20.182 1.00 86.94 89 ASP A CA 1
ATOM 702 C C . ASP A 1 89 ? 5.686 -4.979 -18.926 1.00 86.94 89 ASP A C 1
ATOM 704 O O . ASP A 1 89 ? 5.097 -6.051 -19.046 1.00 86.94 89 ASP A O 1
ATOM 708 N N . PRO A 1 90 ? 5.917 -4.445 -17.713 1.00 86.94 90 PRO A N 1
ATOM 709 C CA . PRO A 1 90 ? 5.620 -5.133 -16.455 1.00 86.94 90 PRO A CA 1
ATOM 710 C C . PRO A 1 90 ? 4.119 -5.170 -16.125 1.00 86.94 90 PRO A C 1
ATOM 712 O O . PRO A 1 90 ? 3.751 -5.546 -15.018 1.00 86.94 90 PRO A O 1
ATOM 715 N N . THR A 1 91 ? 3.238 -4.676 -17.003 1.00 88.81 91 THR A N 1
ATOM 716 C CA . THR A 1 91 ? 1.816 -4.471 -16.679 1.00 88.81 91 THR A CA 1
ATOM 717 C C . THR A 1 91 ? 1.105 -5.766 -16.313 1.00 88.81 91 THR A C 1
ATOM 719 O O . THR A 1 91 ? 0.434 -5.810 -15.284 1.00 88.81 91 THR A O 1
ATOM 722 N N . GLU A 1 92 ? 1.241 -6.806 -17.134 1.00 89.06 92 GLU A N 1
ATOM 723 C CA . GLU A 1 92 ? 0.562 -8.083 -16.891 1.00 89.06 92 GLU A CA 1
ATOM 724 C C . GLU A 1 92 ? 1.203 -8.844 -15.726 1.00 89.06 92 GLU A C 1
ATOM 726 O O . GLU A 1 92 ? 0.484 -9.370 -14.881 1.00 89.06 92 GLU A O 1
ATOM 731 N N . ASP A 1 93 ? 2.532 -8.800 -15.600 1.00 89.38 93 ASP A N 1
ATOM 732 C CA . ASP A 1 93 ? 3.242 -9.409 -14.472 1.00 89.38 93 ASP A CA 1
ATOM 733 C C . ASP A 1 93 ? 2.882 -8.744 -13.138 1.00 89.38 93 ASP A C 1
ATOM 735 O O . ASP A 1 93 ? 2.618 -9.431 -12.155 1.00 89.38 93 ASP A O 1
ATOM 739 N N . LEU A 1 94 ? 2.777 -7.410 -13.091 1.00 92.25 94 LEU A N 1
ATOM 740 C CA . LEU A 1 94 ? 2.323 -6.692 -11.895 1.00 92.25 94 LEU A CA 1
ATOM 741 C C . LEU A 1 94 ? 0.868 -7.008 -11.548 1.00 92.25 94 LEU A C 1
ATOM 743 O O . LEU A 1 94 ? 0.557 -7.130 -10.366 1.00 92.25 94 LEU A O 1
ATOM 747 N N . LYS A 1 95 ? -0.018 -7.154 -12.542 1.00 90.62 95 LYS A N 1
ATOM 748 C CA . LYS A 1 95 ? -1.406 -7.582 -12.301 1.00 90.62 95 LYS A CA 1
ATOM 749 C C . LYS A 1 95 ? -1.467 -9.004 -11.757 1.00 90.62 95 LYS A C 1
ATOM 751 O O . LYS A 1 95 ? -2.230 -9.258 -10.832 1.00 90.62 95 LYS A O 1
ATOM 756 N N . ALA A 1 96 ? -0.678 -9.920 -12.315 1.00 90.94 96 ALA A N 1
ATOM 757 C CA . ALA A 1 96 ? -0.603 -11.295 -11.838 1.00 90.94 96 ALA A CA 1
ATOM 758 C C . ALA A 1 96 ? -0.059 -11.349 -10.402 1.00 90.94 96 ALA A C 1
ATOM 760 O O . ALA A 1 96 ? -0.626 -12.035 -9.552 1.00 90.94 96 ALA A O 1
ATOM 761 N N . LEU A 1 97 ? 0.981 -10.564 -10.111 1.00 91.62 97 LEU A N 1
ATOM 762 C CA . LEU A 1 97 ? 1.566 -10.454 -8.779 1.00 91.62 97 LEU A CA 1
ATOM 763 C C . LEU A 1 97 ? 0.561 -9.866 -7.780 1.00 91.62 97 LEU A C 1
ATOM 765 O O . LEU A 1 97 ? 0.359 -10.422 -6.704 1.00 91.62 97 LEU A O 1
ATOM 769 N N . GLU A 1 98 ? -0.132 -8.786 -8.146 1.00 93.12 98 GLU A N 1
ATOM 770 C CA . GLU A 1 98 ? -1.205 -8.208 -7.333 1.00 93.12 98 GLU A CA 1
ATOM 771 C C . GLU A 1 98 ? -2.317 -9.228 -7.067 1.00 93.12 98 GLU A C 1
ATOM 773 O O . GLU A 1 98 ? -2.712 -9.402 -5.917 1.00 93.12 98 GLU A O 1
ATOM 778 N N . ALA A 1 99 ? -2.786 -9.941 -8.095 1.00 90.81 99 ALA A N 1
ATOM 779 C CA . ALA A 1 99 ? -3.829 -10.955 -7.964 1.00 90.81 99 ALA A CA 1
ATOM 780 C C . ALA A 1 99 ? -3.415 -12.095 -7.020 1.00 90.81 99 ALA A C 1
ATOM 782 O O . ALA A 1 99 ? -4.202 -12.482 -6.158 1.00 90.81 99 ALA A O 1
ATOM 783 N N . LEU A 1 100 ? -2.170 -12.571 -7.116 1.00 92.56 100 LEU A N 1
ATOM 784 C CA . LEU A 1 100 ? -1.618 -13.587 -6.217 1.00 92.56 100 LEU A CA 1
ATOM 785 C C . LEU A 1 100 ? -1.628 -13.110 -4.761 1.00 92.56 100 LEU A C 1
ATOM 787 O O . LEU A 1 100 ? -2.030 -13.845 -3.857 1.00 92.56 100 LEU A O 1
ATOM 791 N N . TRP A 1 101 ? -1.231 -11.862 -4.513 1.00 93.50 101 TRP A N 1
ATOM 792 C CA . TRP A 1 101 ? -1.251 -11.286 -3.168 1.00 93.50 101 TRP A CA 1
ATOM 793 C C . TRP A 1 101 ? -2.667 -11.012 -2.654 1.00 93.50 101 TRP A C 1
ATOM 795 O O . TRP A 1 101 ? -2.925 -11.184 -1.461 1.00 93.50 101 TRP A O 1
ATOM 805 N N . MET A 1 102 ? -3.592 -10.635 -3.534 1.00 92.12 102 MET A N 1
ATOM 806 C CA . MET A 1 102 ? -5.012 -10.488 -3.213 1.00 92.12 102 MET A CA 1
ATOM 807 C C . MET A 1 102 ? -5.647 -11.831 -2.837 1.00 92.12 102 MET A C 1
ATOM 809 O O . MET A 1 102 ? -6.404 -11.878 -1.872 1.00 92.12 102 MET A O 1
ATOM 813 N N . GLU A 1 103 ? -5.308 -12.920 -3.528 1.00 90.81 103 GLU A N 1
ATOM 814 C CA . GLU A 1 103 ? -5.758 -14.275 -3.183 1.00 90.81 103 GLU A CA 1
ATOM 815 C C . GLU A 1 103 ? -5.161 -14.736 -1.847 1.00 90.81 103 GLU A C 1
ATOM 817 O O . GLU A 1 103 ? -5.885 -15.173 -0.955 1.00 90.81 103 GLU A O 1
ATOM 822 N N . LYS A 1 104 ? -3.847 -14.556 -1.667 1.00 90.12 104 LYS A N 1
ATOM 823 C CA . LYS A 1 104 ? -3.118 -14.978 -0.463 1.00 90.12 104 LYS A CA 1
ATOM 824 C C . LYS A 1 104 ? -3.573 -14.258 0.805 1.00 90.12 104 LYS A C 1
ATOM 826 O O . LYS A 1 104 ? -3.633 -14.870 1.868 1.00 90.12 104 LYS A O 1
ATOM 831 N N . LEU A 1 105 ? -3.813 -12.949 0.723 1.00 90.56 105 LEU A N 1
ATOM 832 C CA . LEU A 1 105 ? -4.192 -12.134 1.881 1.00 90.56 105 LEU A CA 1
ATOM 833 C C . LEU A 1 105 ? -5.704 -12.006 2.051 1.00 90.56 105 LEU A C 1
ATOM 835 O O . LEU A 1 105 ? -6.135 -11.588 3.123 1.00 90.56 105 LEU A O 1
ATOM 839 N N . ALA A 1 106 ? -6.483 -12.307 1.007 1.00 90.56 106 ALA A N 1
ATOM 840 C CA . ALA A 1 106 ? -7.924 -12.083 0.935 1.00 90.56 106 ALA A CA 1
ATOM 841 C C . ALA A 1 106 ? -8.359 -10.766 1.617 1.00 90.56 106 ALA A C 1
ATOM 843 O O . ALA A 1 106 ? -9.222 -10.788 2.498 1.00 90.56 106 ALA A O 1
ATOM 844 N N . PRO A 1 107 ? -7.766 -9.604 1.257 1.00 91.56 107 PRO A N 1
ATOM 845 C CA . PRO A 1 107 ? -7.908 -8.349 1.996 1.00 91.56 107 PRO A CA 1
ATOM 846 C C . PRO A 1 107 ? -9.247 -7.654 1.694 1.00 91.56 107 PRO A C 1
ATOM 848 O O . PRO A 1 107 ? -9.304 -6.432 1.534 1.00 91.56 107 PRO A O 1
ATOM 851 N N . TYR A 1 108 ? -10.320 -8.429 1.572 1.00 92.12 108 TYR A N 1
ATOM 852 C CA . TYR A 1 108 ? -11.637 -7.977 1.169 1.00 92.12 108 TYR A CA 1
ATOM 853 C C . TYR A 1 108 ? -12.476 -7.543 2.371 1.00 92.12 108 TYR A C 1
ATOM 855 O O . TYR A 1 108 ? -12.389 -8.105 3.463 1.00 92.12 108 TYR A O 1
ATOM 863 N N . GLU A 1 109 ? -13.316 -6.534 2.170 1.00 87.44 109 GLU A N 1
ATOM 864 C CA . GLU A 1 109 ? -14.303 -6.112 3.156 1.00 87.44 109 GLU A CA 1
ATOM 865 C C . GLU A 1 109 ? -15.203 -7.298 3.564 1.00 87.44 109 GLU A C 1
ATOM 867 O O . GLU A 1 109 ? -15.607 -8.084 2.702 1.00 87.44 109 GLU A O 1
ATOM 872 N N . PRO A 1 110 ? -15.534 -7.442 4.864 1.00 86.50 110 PRO A N 1
ATOM 873 C CA . PRO A 1 110 ? -15.273 -6.497 5.962 1.00 86.50 110 PRO A CA 1
ATOM 874 C C . PRO A 1 110 ? -13.906 -6.654 6.661 1.00 86.50 110 PRO A C 1
ATOM 876 O O . PRO A 1 110 ? -13.557 -5.818 7.495 1.00 86.50 110 PRO A O 1
ATOM 879 N N . ALA A 1 111 ? -13.137 -7.702 6.347 1.00 86.38 111 ALA A N 1
ATOM 880 C CA . ALA A 1 111 ? -11.873 -8.043 7.014 1.00 86.38 111 ALA A CA 1
ATOM 881 C C . ALA A 1 111 ? -10.629 -7.371 6.394 1.00 86.38 111 ALA A C 1
ATOM 883 O O . ALA A 1 111 ? -9.520 -7.511 6.905 1.00 86.38 111 ALA A O 1
ATOM 884 N N . GLY A 1 112 ? -10.803 -6.596 5.326 1.00 91.31 112 GLY A N 1
ATOM 885 C CA . GLY A 1 112 ? -9.769 -5.774 4.711 1.00 91.31 112 GLY A CA 1
ATOM 886 C C . GLY A 1 112 ? -10.355 -4.536 4.040 1.00 91.31 112 GLY A C 1
ATOM 887 O O . GLY A 1 112 ? -11.502 -4.166 4.291 1.00 91.31 112 GLY A O 1
ATOM 888 N N . TYR A 1 113 ? -9.547 -3.862 3.225 1.00 92.88 113 TYR A N 1
ATOM 889 C CA . TYR A 1 113 ? -9.918 -2.585 2.607 1.00 92.88 113 TYR A CA 1
ATOM 890 C C . TYR A 1 113 ? -10.339 -2.710 1.139 1.00 92.88 113 TYR A C 1
ATOM 892 O O . TYR A 1 113 ? -10.720 -1.712 0.529 1.00 92.88 113 TYR A O 1
ATOM 900 N N . HIS A 1 114 ? -10.266 -3.896 0.539 1.00 92.75 114 HIS A N 1
ATOM 901 C CA . HIS A 1 114 ? -10.648 -4.094 -0.856 1.00 92.75 114 HIS A CA 1
ATOM 902 C C . HIS A 1 114 ? -12.115 -4.469 -0.999 1.00 92.75 114 HIS A C 1
ATOM 904 O O . HIS A 1 114 ? -12.642 -5.286 -0.250 1.00 92.75 114 HIS A O 1
ATOM 910 N N . ARG A 1 115 ? -12.779 -3.926 -2.020 1.00 87.50 115 ARG A N 1
ATOM 911 C CA . ARG A 1 115 ? -14.129 -4.383 -2.350 1.00 87.50 115 ARG A CA 1
ATOM 912 C C . ARG A 1 115 ? -14.052 -5.791 -2.941 1.00 87.50 115 ARG A C 1
ATOM 914 O O . ARG A 1 115 ? -13.243 -5.993 -3.850 1.00 87.50 115 ARG A O 1
ATOM 921 N N . PRO A 1 116 ? -14.874 -6.747 -2.474 1.00 80.06 116 PRO A N 1
ATOM 922 C CA . PRO A 1 116 ? -14.909 -8.070 -3.073 1.00 80.06 116 PRO A CA 1
ATOM 923 C C . PRO A 1 116 ? -15.282 -7.960 -4.558 1.00 80.06 116 PRO A C 1
ATOM 925 O O . PRO A 1 116 ? -16.094 -7.097 -4.930 1.00 80.06 116 PRO A O 1
ATOM 928 N N . PRO A 1 117 ? -14.697 -8.805 -5.426 1.00 76.88 117 PRO A N 1
ATOM 929 C CA . PRO A 1 117 ? -15.077 -8.845 -6.826 1.00 76.88 117 PRO A CA 1
ATOM 930 C C . PRO A 1 117 ? -16.581 -9.101 -6.918 1.00 76.88 117 PRO A C 1
ATOM 932 O O . PRO A 1 117 ? -17.122 -10.010 -6.288 1.00 76.88 117 PRO A O 1
ATOM 935 N N . ARG A 1 118 ? -17.284 -8.261 -7.683 1.00 72.12 118 ARG A N 1
ATOM 936 C CA . ARG A 1 118 ? -18.715 -8.449 -7.920 1.00 72.12 118 ARG A CA 1
ATOM 937 C C . ARG A 1 118 ? -18.873 -9.699 -8.774 1.00 72.12 118 ARG A C 1
ATOM 939 O O . ARG A 1 118 ? -18.693 -9.620 -9.987 1.00 72.12 118 ARG A O 1
ATOM 946 N N . ILE A 1 119 ? -19.213 -10.825 -8.155 1.00 69.56 119 ILE A N 1
ATOM 947 C CA . ILE A 1 119 ? -19.644 -12.016 -8.884 1.00 69.56 119 ILE A CA 1
ATOM 948 C C . ILE A 1 119 ? -20.948 -11.621 -9.583 1.00 69.56 119 ILE A C 1
ATOM 950 O O . ILE A 1 119 ? -21.984 -11.446 -8.942 1.00 69.56 119 ILE A O 1
ATOM 954 N N . ARG A 1 120 ? -20.875 -11.352 -10.889 1.00 54.59 120 ARG A N 1
ATOM 955 C CA . ARG A 1 120 ? -22.065 -11.257 -11.733 1.00 54.59 120 ARG A CA 1
ATOM 956 C C . ARG A 1 120 ? -22.482 -12.696 -12.021 1.00 54.59 120 ARG A C 1
ATOM 958 O O . ARG A 1 120 ? -21.759 -13.388 -12.731 1.00 54.59 120 ARG A O 1
ATOM 965 N N . GLY A 1 121 ? -23.562 -13.132 -11.374 1.00 51.47 121 GLY A N 1
ATOM 966 C CA . GLY A 1 121 ? -24.306 -14.321 -11.791 1.00 51.47 121 GLY A CA 1
ATOM 967 C C . GLY A 1 121 ? -25.054 -14.080 -13.093 1.00 51.47 121 GLY A C 1
ATOM 968 O O . GLY A 1 121 ? -25.207 -12.892 -13.471 1.00 51.47 121 GLY A O 1
#

Foldseek 3Di:
DDPVVVVVVVVPDPQWWAKKWKAQQVQGAIDIDTGRRVVVVVVVQVVCLVVLNHPQPVVSVCCVVVHPVRIDMGGPTTDDDDPPCPPDDCVVVRVVRRVVVCVVSVNDPPSYRDDPPPPDD

Sequence (121 aa):
MDRKAAIRQYKETPRTMGVAVLRNARNGKAFVFAGRDISSLINRNQAQLRLKGHSNRVLQEEWNTMGQECFTFEVVDTLTPPADAPAYDPTEDLKALEALWMEKLAPYEPAGYHRPPRIRG

Secondary structure (DSSP, 8-state):
--HHHHHHHHHHS---EEEEEEEETTT--EEEEEES-HHHHHHHHHHHHHTT--S-HHHHHHHHHH-GGGEEEEEEEEEPPPTT-TT--THHHHHHHHHHHHHHH--BTTTSSBPPP----

Radius of gyration: 16.24 Å; chains: 1; bounding box: 44×37×39 Å

pLDDT: mean 85.74, std 13.93, range [48.41, 96.75]